Protein AF-A0A0N4XHE4-F1 (afdb_monomer)

Foldseek 3Di:
DPPDVPVVVDDPDDDDDDPVPDDPPDDDDDDDPDPVRVVVVVVVCVVVLQEWEAADPPPDTPDRDPHPYYHYPDPPPVVVVPPPQDPVNVVVCVVVVHDDD

InterPro domains:
  IPR038765 Papain-like cysteine peptidase superfamily [SSF54001] (4-46)
  IPR046792 Peptidase C54, catalytic domain [PF03416] (4-40)

pLDDT: mean 78.75, std 15.14, range [43.59, 96.56]

Solvent-accessible surface area (backbone atoms only — not comparable to full-atom values): 6892 Å² total; per-residue (Å²): 132,85,77,77,69,69,74,76,82,57,80,94,72,87,87,86,78,63,74,92,77,52,73,86,90,68,82,88,87,85,87,68,96,43,70,66,56,45,52,53,50,52,51,52,35,36,76,68,44,45,24,27,56,41,71,45,92,93,48,85,63,72,80,36,78,85,40,82,50,74,48,68,76,44,85,69,67,66,81,80,72,59,70,80,77,48,71,69,59,52,51,52,32,56,75,71,72,48,87,89,131

Mean predicted aligned error: 13.94 Å

Secondary structure (DSSP, 8-state):
-PPPGGGGS---S-----GGGS-SS-------SSHHHHHHHHHHHHHTTSSEEE--TTS---PPSS-S-EEESS---GGGT-----HHHHHHHHHHTPPP-

Organism: Nippostrongylus brasiliensis (NCBI:txid27835)

Sequence (101 aa):
MRKHPLGTYHNRSYSKMAVKDMDPSCVVGFMFESREQMQESFRILNLNQVVDVDLGPGEGSKRTRDPLFTVFYNEASITDSIRETTEDEMQQALEHGFELL

Radius of gyration: 21.01 Å; Cα contacts (8 Å, |Δi|>4): 62; chains: 1; bounding box: 63×37×39 Å

Structure (mmCIF, N/CA/C/O backbone):
data_AF-A0A0N4XHE4-F1
#
_entry.id   AF-A0A0N4XHE4-F1
#
loop_
_atom_site.group_PDB
_atom_site.id
_atom_site.type_symbol
_atom_site.label_atom_id
_atom_site.label_alt_id
_atom_site.label_comp_id
_atom_site.label_asym_id
_atom_site.label_entity_id
_atom_site.label_seq_id
_atom_site.pdbx_PDB_ins_code
_atom_site.Cartn_x
_atom_site.Cartn_y
_atom_site.Cartn_z
_atom_site.occupancy
_atom_site.B_iso_or_equiv
_atom_site.auth_seq_id
_atom_site.auth_comp_id
_atom_site.auth_asym_id
_atom_site.auth_atom_id
_atom_site.pdbx_PDB_model_num
ATOM 1 N N . MET A 1 1 ? 39.035 -21.717 -14.476 1.00 44.53 1 MET A N 1
ATOM 2 C CA . MET A 1 1 ? 38.134 -21.298 -13.377 1.00 44.53 1 MET A CA 1
ATOM 3 C C . MET A 1 1 ? 36.818 -20.809 -13.973 1.00 44.53 1 MET A C 1
ATOM 5 O O . MET A 1 1 ? 36.838 -19.827 -14.705 1.00 44.53 1 MET A O 1
ATOM 9 N N . ARG A 1 2 ? 35.692 -21.496 -13.727 1.00 57.41 2 ARG A N 1
ATOM 10 C CA . ARG A 1 2 ? 34.354 -20.979 -14.079 1.00 57.41 2 ARG A CA 1
ATOM 11 C C . ARG A 1 2 ? 34.061 -19.788 -13.160 1.00 57.41 2 ARG A C 1
ATOM 13 O O . ARG A 1 2 ? 34.059 -19.960 -11.946 1.00 57.41 2 ARG A O 1
ATOM 20 N N . LYS A 1 3 ? 33.882 -18.586 -13.718 1.00 59.88 3 LYS A N 1
ATOM 21 C CA . LYS A 1 3 ? 33.473 -17.406 -12.940 1.00 59.88 3 LYS A CA 1
ATOM 22 C C . LYS A 1 3 ? 32.100 -17.691 -12.324 1.00 59.88 3 LYS A C 1
ATOM 24 O O . LYS A 1 3 ? 31.190 -18.093 -13.043 1.00 59.88 3 LYS A O 1
ATOM 29 N N . HIS A 1 4 ? 31.975 -17.520 -11.010 1.00 57.09 4 HIS A N 1
ATOM 30 C CA . HIS A 1 4 ? 30.705 -17.661 -10.298 1.00 57.09 4 HIS A CA 1
ATOM 31 C C . HIS A 1 4 ? 29.679 -16.693 -10.925 1.00 57.09 4 HIS A C 1
ATOM 33 O O . HIS A 1 4 ? 30.024 -15.526 -11.133 1.00 57.09 4 HIS A O 1
ATOM 39 N N . PRO A 1 5 ? 28.444 -17.115 -11.244 1.00 66.44 5 PRO A N 1
ATOM 40 C CA . PRO A 1 5 ? 27.489 -16.311 -12.015 1.00 66.44 5 PRO A CA 1
ATOM 41 C C . PRO A 1 5 ? 26.861 -15.155 -11.216 1.00 66.44 5 PRO A C 1
ATOM 43 O O . PRO A 1 5 ? 25.819 -14.645 -11.591 1.00 66.44 5 PRO A O 1
ATOM 46 N N . LEU A 1 6 ? 27.485 -14.682 -10.132 1.00 64.81 6 LEU A N 1
ATOM 47 C CA . LEU A 1 6 ? 26.933 -13.613 -9.286 1.00 64.81 6 LEU A CA 1
ATOM 48 C C . LEU A 1 6 ? 26.649 -12.320 -10.069 1.00 64.81 6 LEU A C 1
ATOM 50 O O . LEU A 1 6 ? 25.745 -11.573 -9.720 1.00 64.81 6 LEU A O 1
ATOM 54 N N . GLY A 1 7 ? 27.358 -12.085 -11.177 1.00 66.00 7 GLY A N 1
ATOM 55 C CA . GLY A 1 7 ? 27.127 -10.931 -12.046 1.00 66.00 7 GLY A CA 1
ATOM 56 C C . GLY A 1 7 ? 25.774 -10.907 -12.771 1.00 66.00 7 GLY A C 1
ATOM 57 O O . GLY A 1 7 ? 25.440 -9.860 -13.317 1.00 66.00 7 GLY A O 1
ATOM 58 N N . THR A 1 8 ? 25.003 -12.003 -12.796 1.00 80.06 8 THR A N 1
ATOM 59 C CA . THR A 1 8 ? 23.698 -12.058 -13.488 1.00 80.06 8 THR A CA 1
ATOM 60 C C . THR A 1 8 ? 22.522 -11.599 -12.630 1.00 80.06 8 THR A C 1
ATOM 62 O O . THR A 1 8 ? 21.454 -11.352 -13.175 1.00 80.06 8 THR A O 1
ATOM 65 N N . TYR A 1 9 ? 22.699 -11.458 -11.312 1.00 85.06 9 TYR A N 1
ATOM 66 C CA . TYR A 1 9 ? 21.639 -11.008 -10.394 1.00 85.06 9 TYR A CA 1
ATOM 67 C C . TYR A 1 9 ? 21.622 -9.489 -10.185 1.00 85.06 9 TYR A C 1
ATOM 69 O O . TYR A 1 9 ? 20.759 -8.964 -9.487 1.00 85.06 9 TYR A O 1
ATOM 77 N N . HIS A 1 10 ? 22.571 -8.770 -10.786 1.00 82.81 10 HIS A N 1
ATOM 78 C CA . HIS A 1 10 ? 22.68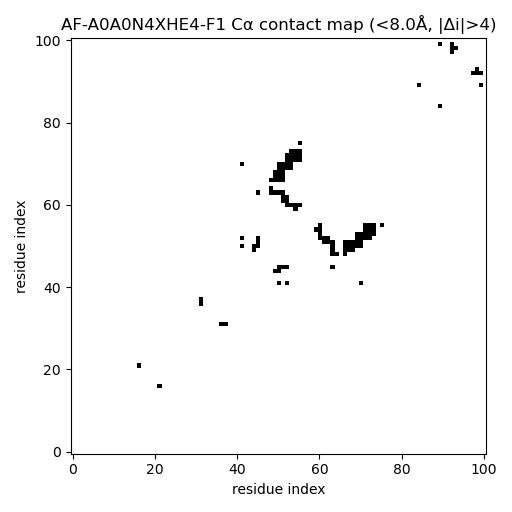2 -7.323 -10.666 1.00 82.81 10 HIS A CA 1
ATOM 79 C C . HIS A 1 10 ? 22.308 -6.654 -11.986 1.00 82.81 10 HIS A C 1
ATOM 81 O O . HIS A 1 10 ? 23.007 -6.803 -12.991 1.00 82.81 10 HIS A O 1
ATOM 87 N N . ASN A 1 11 ? 21.234 -5.865 -11.978 1.00 83.06 11 ASN A N 1
ATOM 88 C CA . ASN A 1 11 ? 20.929 -4.981 -13.096 1.00 83.06 11 ASN A CA 1
ATOM 89 C C . ASN A 1 11 ? 21.867 -3.758 -13.054 1.00 83.06 11 ASN A C 1
ATOM 91 O O . ASN A 1 11 ? 22.046 -3.143 -12.006 1.00 83.06 11 ASN A O 1
ATOM 95 N N . ARG A 1 12 ? 22.482 -3.410 -14.191 1.00 83.38 12 ARG A N 1
ATOM 96 C CA . ARG A 1 12 ? 23.378 -2.242 -14.333 1.00 83.38 12 ARG A CA 1
ATOM 97 C C . ARG A 1 12 ? 22.663 -0.991 -14.847 1.00 83.38 12 ARG A C 1
ATOM 99 O O . ARG A 1 12 ? 23.299 0.041 -15.038 1.00 83.38 12 ARG A O 1
ATOM 106 N N . SER A 1 13 ? 21.365 -1.099 -15.113 1.00 85.50 13 SER A N 1
ATOM 107 C CA . SER A 1 13 ? 20.544 -0.057 -15.719 1.00 85.50 13 SER A CA 1
ATOM 108 C C . SER A 1 13 ? 19.248 0.139 -14.943 1.00 85.50 13 SER A C 1
ATOM 110 O O . SER A 1 13 ? 18.664 -0.818 -14.436 1.00 85.50 13 SER A O 1
ATOM 112 N N . TYR A 1 14 ? 18.793 1.387 -14.870 1.00 87.81 14 TYR A N 1
ATOM 113 C CA . TYR A 1 14 ? 17.499 1.733 -14.295 1.00 87.81 14 TYR A CA 1
ATOM 114 C C . TYR A 1 14 ? 16.477 1.882 -15.420 1.00 87.81 14 TYR A C 1
ATOM 116 O O . TYR A 1 14 ? 16.691 2.667 -16.343 1.00 87.81 14 TYR A O 1
ATOM 124 N N . SER A 1 15 ? 15.367 1.150 -15.332 1.00 90.31 15 SER A N 1
ATOM 125 C CA . SER A 1 15 ? 14.201 1.359 -16.194 1.00 90.31 15 SER A CA 1
ATOM 126 C C . SER A 1 15 ? 13.195 2.258 -15.478 1.00 90.31 15 SER A C 1
ATOM 128 O O . SER A 1 15 ? 13.036 2.157 -14.261 1.00 90.31 15 SER A O 1
ATOM 130 N N . LYS A 1 16 ? 12.534 3.149 -16.219 1.00 93.75 16 LYS A N 1
ATOM 131 C CA . LYS A 1 16 ? 11.485 4.034 -15.700 1.00 93.75 16 LYS A CA 1
ATOM 132 C C . LYS A 1 16 ? 10.218 3.849 -16.520 1.00 93.75 16 LYS A C 1
ATOM 134 O O . LYS A 1 16 ? 10.283 3.686 -17.734 1.00 93.75 16 LYS A O 1
ATOM 139 N N . MET A 1 17 ? 9.084 3.939 -15.843 1.00 94.81 17 MET A N 1
ATOM 140 C CA . MET A 1 17 ? 7.744 3.909 -16.418 1.00 94.81 17 MET A CA 1
ATOM 141 C C . MET A 1 17 ? 6.961 5.089 -15.836 1.00 94.81 17 MET A C 1
ATOM 143 O O . MET A 1 17 ? 7.202 5.475 -14.688 1.00 94.81 17 MET A O 1
ATOM 147 N N . ALA A 1 18 ? 6.070 5.704 -16.615 1.00 95.75 18 ALA A N 1
ATOM 148 C CA . ALA A 1 18 ? 5.172 6.715 -16.068 1.00 95.75 18 ALA A CA 1
ATOM 149 C C . ALA A 1 18 ? 4.083 6.034 -15.227 1.00 95.75 18 ALA A C 1
ATOM 151 O O . ALA A 1 18 ? 3.564 4.996 -15.616 1.00 95.75 18 ALA A O 1
ATOM 152 N N . VAL A 1 19 ? 3.697 6.633 -14.096 1.00 90.44 19 VAL A N 1
ATOM 153 C CA . VAL A 1 19 ? 2.735 6.030 -13.147 1.00 90.44 19 VAL A CA 1
ATOM 154 C C . VAL A 1 19 ? 1.399 5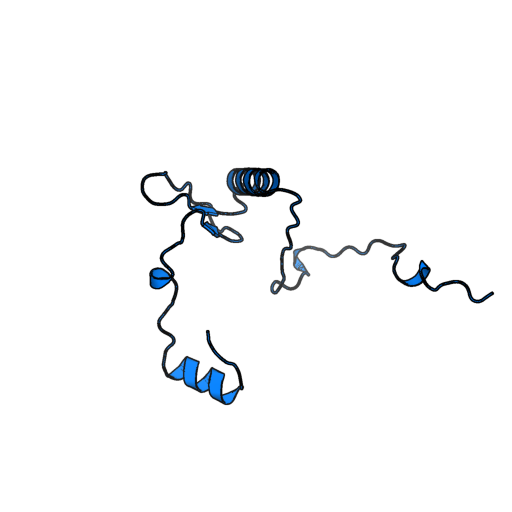.676 -13.807 1.00 90.44 19 VAL A C 1
ATOM 156 O O . VAL A 1 19 ? 0.824 4.641 -13.505 1.00 90.44 19 VAL A O 1
ATOM 159 N N . LYS A 1 20 ? 0.933 6.499 -14.753 1.00 94.56 20 LYS A N 1
ATOM 160 C CA . LYS A 1 20 ? -0.309 6.263 -15.509 1.00 94.56 20 LYS A CA 1
ATOM 161 C C . LYS A 1 20 ? -0.293 4.991 -16.373 1.00 94.56 20 LYS A C 1
ATOM 163 O O . LYS A 1 20 ? -1.355 4.552 -16.793 1.00 94.56 20 LYS A O 1
ATOM 168 N N . ASP A 1 21 ? 0.894 4.460 -16.665 1.00 96.31 21 ASP A N 1
ATOM 169 C CA . ASP A 1 21 ? 1.090 3.271 -17.495 1.00 96.31 21 ASP A CA 1
ATOM 170 C C . ASP A 1 21 ? 1.298 2.007 -16.629 1.00 96.31 21 ASP A C 1
ATOM 172 O O . ASP A 1 21 ? 1.469 0.915 -17.167 1.00 96.31 21 ASP A O 1
ATOM 176 N N . MET A 1 22 ? 1.311 2.146 -15.295 1.00 94.12 22 MET A N 1
ATOM 177 C CA . MET A 1 22 ? 1.453 1.037 -14.349 1.00 94.12 22 MET A CA 1
ATOM 178 C C . MET A 1 22 ? 0.136 0.262 -14.227 1.00 94.12 22 MET A C 1
ATOM 180 O O . MET A 1 22 ? -0.932 0.869 -14.144 1.00 94.12 22 MET A O 1
ATOM 184 N N . ASP A 1 23 ? 0.214 -1.070 -14.172 1.00 93.81 23 ASP A N 1
ATOM 185 C CA . ASP A 1 23 ? -0.954 -1.900 -13.867 1.00 93.81 23 ASP A CA 1
ATOM 186 C C . ASP A 1 23 ? -1.487 -1.537 -12.466 1.00 93.81 23 ASP A C 1
ATOM 188 O O . ASP A 1 23 ? -0.706 -1.531 -11.506 1.00 93.81 23 ASP A O 1
ATOM 192 N N . PRO A 1 24 ? -2.784 -1.208 -12.320 1.00 90.25 24 PRO A N 1
ATOM 193 C CA . PRO A 1 24 ? -3.361 -0.891 -11.016 1.00 90.25 24 PRO A CA 1
ATOM 194 C C . PRO A 1 24 ? -3.337 -2.082 -10.044 1.00 90.25 24 PRO A C 1
ATOM 196 O O . PRO A 1 24 ? -3.343 -1.876 -8.830 1.00 90.25 24 PRO A O 1
ATOM 199 N N . SER A 1 25 ? -3.273 -3.315 -10.553 1.00 92.56 25 SER A N 1
ATOM 200 C CA . SER A 1 25 ? -3.177 -4.551 -9.773 1.00 92.56 25 SER A CA 1
ATOM 201 C C . SER A 1 25 ? -1.738 -4.754 -9.303 1.00 92.56 25 SER A C 1
ATOM 203 O O . SER A 1 25 ? -0.972 -5.545 -9.855 1.00 92.56 25 SER A O 1
ATOM 205 N N . CYS A 1 26 ? -1.347 -3.995 -8.285 1.00 88.50 26 CYS A N 1
ATOM 206 C CA . CYS A 1 26 ? 0.007 -4.002 -7.750 1.00 88.50 26 CYS A CA 1
ATOM 207 C C . CYS A 1 26 ? 0.024 -4.257 -6.238 1.00 88.50 26 CYS A C 1
ATOM 209 O O . CYS A 1 26 ? -0.996 -4.178 -5.555 1.00 88.50 26 CYS A O 1
ATOM 211 N N . VAL A 1 27 ? 1.209 -4.570 -5.713 1.00 90.19 27 VAL A N 1
ATOM 212 C CA . VAL A 1 27 ? 1.442 -4.728 -4.274 1.00 90.19 27 VAL A CA 1
ATOM 213 C C . VAL A 1 27 ? 2.478 -3.708 -3.833 1.00 90.19 27 VAL A C 1
ATOM 215 O O . VAL A 1 27 ? 3.525 -3.556 -4.464 1.00 90.19 27 VAL A O 1
ATOM 218 N N . VAL A 1 28 ? 2.199 -3.036 -2.718 1.00 88.19 28 VAL A N 1
ATOM 219 C CA . VAL A 1 28 ? 3.161 -2.171 -2.032 1.00 88.19 28 VAL A CA 1
ATOM 220 C C . VAL A 1 28 ? 3.776 -2.958 -0.879 1.00 88.19 28 VAL A C 1
ATOM 222 O O . VAL A 1 28 ? 3.074 -3.387 0.034 1.00 88.19 28 VAL A O 1
ATOM 225 N N . GLY A 1 29 ? 5.090 -3.167 -0.932 1.00 92.25 29 GLY A N 1
ATOM 226 C CA . GLY A 1 29 ? 5.838 -3.857 0.115 1.00 92.25 29 GLY A CA 1
ATOM 227 C C . GLY A 1 29 ? 6.474 -2.876 1.094 1.00 92.25 29 GLY A C 1
ATOM 228 O O . GLY A 1 29 ? 7.147 -1.934 0.680 1.00 92.25 29 GLY A O 1
ATOM 229 N N . PHE A 1 30 ? 6.312 -3.139 2.388 1.00 92.50 30 PHE A N 1
ATOM 230 C CA . PHE A 1 30 ? 7.029 -2.446 3.453 1.00 92.50 30 PHE A CA 1
ATOM 231 C C . PHE A 1 30 ? 7.947 -3.434 4.168 1.00 92.50 30 PHE A C 1
ATOM 233 O O . PHE A 1 30 ? 7.563 -4.574 4.420 1.00 92.50 30 PHE A O 1
ATOM 240 N N . MET A 1 31 ? 9.157 -2.994 4.505 1.00 94.50 31 MET A N 1
ATOM 241 C CA . MET A 1 31 ? 10.105 -3.774 5.293 1.00 94.50 31 MET A CA 1
ATOM 242 C C . MET A 1 31 ? 10.552 -2.925 6.475 1.00 94.50 31 MET A C 1
ATOM 244 O O . MET A 1 31 ? 11.031 -1.808 6.284 1.00 94.50 31 MET A O 1
ATOM 248 N N . PHE A 1 32 ? 10.380 -3.465 7.677 1.00 95.12 32 PHE A N 1
ATOM 249 C CA . PHE A 1 32 ? 10.738 -2.801 8.922 1.00 95.12 32 PHE A CA 1
ATOM 250 C C . PHE A 1 32 ? 11.678 -3.691 9.730 1.00 95.12 32 PHE A C 1
ATOM 252 O O . PHE A 1 32 ? 11.471 -4.900 9.822 1.00 95.12 32 PHE A O 1
ATOM 259 N N . GLU A 1 33 ? 12.694 -3.086 10.330 1.00 95.56 33 GLU A N 1
ATOM 260 C CA . GLU A 1 33 ? 13.634 -3.747 11.237 1.00 95.56 33 GLU A CA 1
ATOM 261 C C . GLU A 1 33 ? 13.098 -3.792 12.673 1.00 95.56 33 GLU A C 1
ATOM 263 O O . GLU A 1 33 ? 13.502 -4.645 13.462 1.00 95.56 33 GLU A O 1
ATOM 268 N N . SER A 1 34 ? 12.179 -2.883 13.022 1.00 96.56 34 SER A N 1
ATOM 269 C CA . SER A 1 34 ? 11.595 -2.795 14.359 1.00 96.56 34 SER A CA 1
ATOM 270 C C . SER A 1 34 ? 10.137 -2.337 14.339 1.00 96.56 34 SER A C 1
ATOM 272 O O . SER A 1 34 ? 9.641 -1.751 13.369 1.00 96.56 34 SER A O 1
ATOM 274 N N . ARG A 1 35 ? 9.442 -2.583 15.453 1.00 92.06 35 ARG A N 1
ATOM 275 C CA . ARG A 1 35 ? 8.055 -2.147 15.651 1.00 92.06 35 ARG A CA 1
ATOM 276 C C . ARG A 1 35 ? 7.946 -0.624 15.697 1.00 92.06 35 ARG A C 1
ATOM 278 O O . ARG A 1 35 ? 6.999 -0.063 15.157 1.00 92.06 35 ARG A O 1
ATOM 285 N N . GLU A 1 36 ? 8.912 0.042 16.314 1.00 94.94 36 GLU A N 1
ATOM 286 C CA . GLU A 1 36 ? 8.968 1.500 16.433 1.00 94.94 36 GLU A CA 1
ATOM 287 C C . GLU A 1 36 ? 9.111 2.143 15.050 1.00 94.94 36 GLU A C 1
ATOM 289 O O . GLU A 1 36 ? 8.419 3.113 14.743 1.00 94.94 36 GLU A O 1
ATOM 294 N N . GLN A 1 37 ? 9.941 1.556 14.178 1.00 96.19 37 GLN A N 1
ATOM 295 C CA . GLN A 1 37 ? 10.088 2.009 12.795 1.00 96.19 37 GLN A CA 1
ATOM 296 C C . GLN A 1 37 ? 8.779 1.861 12.009 1.00 96.19 37 GLN A C 1
ATOM 298 O O . GLN A 1 37 ? 8.394 2.770 11.269 1.00 96.19 37 GLN A O 1
ATOM 303 N N . MET A 1 38 ? 8.084 0.735 12.179 1.00 94.00 38 MET A N 1
ATOM 304 C CA . MET A 1 38 ? 6.776 0.501 11.567 1.00 94.00 38 MET A CA 1
ATOM 305 C C . MET A 1 38 ? 5.747 1.546 12.026 1.00 94.00 38 MET A C 1
ATOM 307 O O . MET A 1 38 ? 5.079 2.165 11.196 1.00 94.00 38 MET A O 1
ATOM 311 N N . GLN A 1 39 ? 5.642 1.778 13.337 1.00 90.62 39 GLN A N 1
ATOM 312 C CA . GLN A 1 39 ? 4.705 2.744 13.917 1.00 90.62 39 GLN A CA 1
ATOM 313 C C . GLN A 1 39 ? 4.969 4.167 13.417 1.00 90.62 39 GLN A C 1
ATOM 315 O O . GLN A 1 39 ? 4.039 4.849 12.985 1.00 90.62 39 GLN A O 1
ATOM 320 N N . GLU A 1 40 ? 6.233 4.593 13.409 1.00 93.38 40 GLU A N 1
ATOM 321 C CA . GLU A 1 40 ? 6.619 5.912 12.906 1.00 93.38 40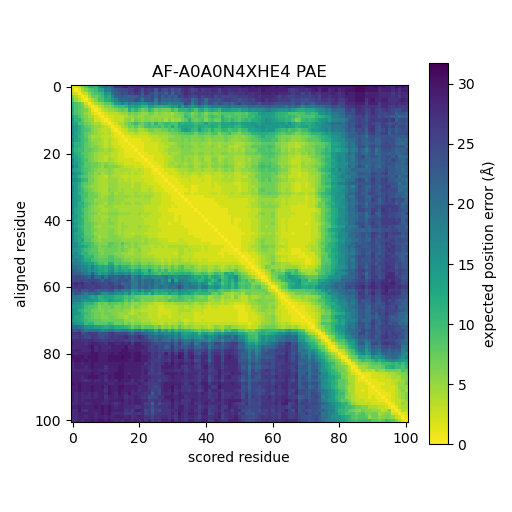 GLU A CA 1
ATOM 322 C C . GLU A 1 40 ? 6.319 6.060 11.410 1.00 93.38 40 GLU A C 1
ATOM 324 O O . GLU A 1 40 ? 5.801 7.089 10.975 1.00 93.38 40 GLU A O 1
ATOM 329 N N . SER A 1 41 ? 6.558 5.007 10.625 1.00 94.44 41 SER A N 1
ATOM 330 C CA . SER A 1 41 ? 6.249 5.000 9.193 1.00 94.44 41 SER A CA 1
ATOM 331 C C . SER A 1 41 ? 4.754 5.192 8.939 1.00 94.44 41 SER A C 1
ATOM 333 O O . SER A 1 41 ? 4.373 6.051 8.143 1.00 94.44 41 SER A O 1
ATOM 335 N N . PHE A 1 42 ? 3.884 4.466 9.650 1.00 92.12 42 PHE A N 1
ATOM 336 C CA . PHE A 1 42 ? 2.435 4.637 9.500 1.00 92.12 42 PHE A CA 1
ATOM 337 C C . PHE A 1 42 ? 1.935 5.985 10.019 1.00 92.12 42 PHE A C 1
ATOM 339 O O . PHE A 1 42 ? 1.053 6.581 9.400 1.00 92.12 42 PHE A O 1
ATOM 346 N N . ARG A 1 43 ? 2.542 6.524 11.083 1.00 89.19 43 ARG A N 1
ATOM 347 C CA . ARG A 1 43 ? 2.254 7.884 11.555 1.00 89.19 43 ARG A CA 1
ATOM 348 C C . ARG A 1 43 ? 2.547 8.918 10.466 1.00 89.19 43 ARG A C 1
ATOM 350 O O . ARG A 1 43 ? 1.712 9.782 10.201 1.00 89.19 43 ARG A O 1
ATOM 357 N N . ILE A 1 44 ? 3.701 8.817 9.802 1.00 92.44 44 ILE A N 1
ATOM 358 C CA . ILE A 1 44 ? 4.088 9.706 8.696 1.00 92.44 44 ILE A CA 1
ATOM 359 C C . ILE A 1 44 ? 3.143 9.540 7.501 1.00 92.44 44 ILE A C 1
ATOM 361 O O . ILE A 1 44 ? 2.697 10.538 6.934 1.00 92.44 44 ILE A O 1
ATOM 365 N N . LEU A 1 45 ? 2.803 8.310 7.115 1.00 92.94 45 LEU A N 1
ATOM 366 C CA . LEU A 1 45 ? 1.896 8.058 5.991 1.00 92.94 45 LEU A CA 1
ATOM 367 C C . LEU A 1 45 ? 0.488 8.612 6.251 1.00 92.94 45 LEU A C 1
ATOM 369 O O . LEU A 1 45 ? -0.117 9.186 5.346 1.00 92.94 45 LEU A O 1
ATOM 373 N N . ASN A 1 46 ? -0.012 8.506 7.484 1.00 90.81 46 ASN A N 1
ATOM 374 C CA . ASN A 1 46 ? -1.300 9.081 7.867 1.00 90.81 46 ASN A CA 1
ATOM 375 C C . ASN A 1 46 ? -1.267 10.617 7.881 1.00 90.81 46 ASN A C 1
ATOM 377 O O . ASN A 1 46 ? -2.176 11.265 7.362 1.00 9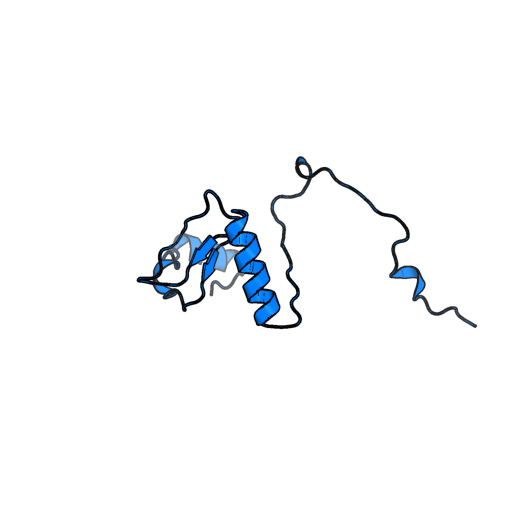0.81 46 ASN A O 1
ATOM 381 N N . LEU A 1 47 ? -0.182 11.218 8.385 1.00 89.94 47 LEU A N 1
ATOM 382 C CA . LEU A 1 47 ? 0.028 12.670 8.326 1.00 89.94 47 LEU A CA 1
ATOM 383 C C . LEU A 1 47 ? -0.018 13.205 6.889 1.00 89.94 47 LEU A C 1
ATOM 385 O O . LEU A 1 47 ? -0.573 14.280 6.660 1.00 89.94 47 LEU A O 1
ATOM 389 N N . ASN A 1 48 ? 0.521 12.439 5.938 1.00 91.81 48 ASN A N 1
ATOM 390 C CA . ASN A 1 48 ? 0.538 12.770 4.513 1.00 91.81 48 ASN A CA 1
ATOM 391 C C . ASN A 1 48 ? -0.727 12.332 3.756 1.00 91.81 48 ASN A C 1
ATOM 393 O O . ASN A 1 48 ? -0.745 12.428 2.533 1.00 91.81 48 ASN A O 1
ATOM 397 N N . GLN A 1 49 ? -1.775 11.873 4.451 1.00 90.19 49 GLN A N 1
ATOM 398 C CA . GLN A 1 49 ? -3.036 11.435 3.839 1.00 90.19 49 GLN A CA 1
ATOM 399 C C . GLN A 1 49 ? -2.863 10.298 2.813 1.00 90.19 49 GLN A C 1
ATOM 401 O O . GLN A 1 49 ? -3.606 10.214 1.843 1.00 90.19 49 GLN A O 1
ATOM 406 N N . VAL A 1 50 ? -1.878 9.417 3.012 1.00 91.81 50 VAL A N 1
ATOM 407 C CA . VAL A 1 50 ? -1.651 8.252 2.136 1.00 91.81 50 VAL A CA 1
ATOM 408 C C . VAL A 1 50 ? -2.416 7.030 2.641 1.00 91.81 50 VAL A C 1
ATOM 410 O O . VAL A 1 50 ? -2.961 6.259 1.855 1.00 91.81 50 VAL A O 1
ATOM 413 N N . VAL A 1 51 ? -2.455 6.856 3.962 1.00 92.06 51 VAL A N 1
ATOM 414 C CA . VAL A 1 51 ? -3.121 5.735 4.636 1.00 92.06 51 VAL A CA 1
ATOM 415 C C . VAL A 1 51 ? -4.048 6.263 5.721 1.00 92.06 51 VAL A C 1
ATOM 417 O O . VAL A 1 51 ? -3.846 7.360 6.258 1.00 92.06 51 VAL A O 1
ATOM 420 N N . ASP A 1 52 ? -5.056 5.477 6.063 1.00 90.62 52 ASP A N 1
ATOM 421 C CA . ASP A 1 52 ? -5.891 5.736 7.232 1.00 90.62 52 ASP A CA 1
ATOM 422 C C . ASP A 1 52 ? -5.383 4.920 8.428 1.00 90.62 52 ASP A C 1
ATOM 424 O O . ASP A 1 52 ? -4.852 3.821 8.256 1.00 90.62 52 ASP A O 1
ATOM 428 N N . VAL A 1 53 ? -5.501 5.467 9.637 1.00 88.75 53 VAL A N 1
ATOM 429 C CA . VAL A 1 53 ? -5.096 4.784 10.874 1.00 88.75 53 VAL A CA 1
ATOM 430 C C . VAL A 1 53 ? -6.267 4.817 11.841 1.00 88.75 53 VAL A C 1
ATOM 432 O O . VAL A 1 53 ? -6.737 5.889 12.226 1.00 88.75 53 VAL A O 1
ATOM 435 N N . ASP A 1 54 ? -6.727 3.632 12.230 1.00 85.12 54 ASP A N 1
ATOM 436 C CA . ASP A 1 54 ? -7.793 3.447 13.203 1.00 85.12 54 ASP A CA 1
ATOM 437 C C . ASP A 1 54 ? -7.197 2.984 14.539 1.00 85.12 54 ASP A C 1
ATOM 439 O O . ASP A 1 54 ? -6.623 1.894 14.653 1.00 85.12 54 ASP A O 1
ATOM 443 N N . LEU A 1 55 ? -7.294 3.862 15.538 1.00 80.50 55 LEU A N 1
ATOM 444 C CA . LEU A 1 55 ? -6.809 3.633 16.901 1.00 80.50 55 LEU A CA 1
ATOM 445 C C . LEU A 1 55 ? -7.883 2.995 17.800 1.00 80.50 55 LEU A C 1
ATOM 447 O O . LEU A 1 55 ? -7.593 2.625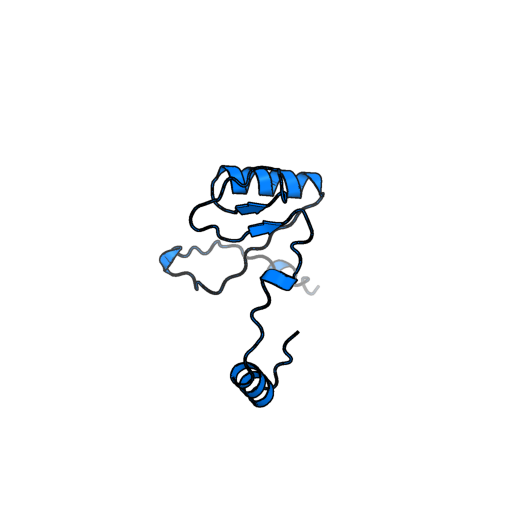 18.935 1.00 80.50 55 LEU A O 1
ATOM 451 N N . GLY A 1 56 ? -9.104 2.810 17.289 1.00 73.88 56 GLY A N 1
ATOM 452 C CA . GLY A 1 56 ? -10.222 2.243 18.027 1.00 73.88 56 GLY A CA 1
ATOM 453 C C . GLY A 1 56 ? -11.139 3.285 18.686 1.00 73.88 56 GLY A C 1
ATOM 454 O O . GLY A 1 56 ? -10.971 4.498 18.538 1.00 73.88 56 GLY A O 1
ATOM 455 N N . PRO A 1 57 ? -12.179 2.815 19.395 1.00 70.56 57 PRO A N 1
ATOM 456 C CA . PRO A 1 57 ? -13.234 3.675 19.914 1.00 70.56 57 PRO A CA 1
ATOM 457 C C . PRO A 1 57 ? -12.724 4.645 20.988 1.00 70.56 57 PRO A C 1
ATOM 459 O O . PRO A 1 57 ? -12.057 4.252 21.939 1.00 70.56 57 PRO A O 1
ATOM 462 N N . GLY A 1 58 ? -13.101 5.920 20.858 1.00 66.56 58 GLY A N 1
ATOM 463 C CA . GLY A 1 58 ? -12.745 6.987 21.802 1.00 66.56 58 GLY A CA 1
ATOM 464 C C . GLY A 1 58 ? -11.464 7.748 21.451 1.00 66.56 58 GLY A C 1
ATOM 465 O O . GLY A 1 58 ? -11.300 8.880 21.903 1.00 66.56 58 GLY A O 1
ATOM 466 N N . GLU A 1 59 ? -10.617 7.199 20.579 1.00 63.56 59 GLU A N 1
ATOM 467 C CA . GLU A 1 59 ? -9.491 7.916 19.988 1.00 63.56 59 GLU A CA 1
ATOM 468 C C . GLU A 1 59 ? -9.901 8.407 18.597 1.00 63.56 59 GLU A C 1
ATOM 470 O O . GLU A 1 59 ? -10.232 7.630 17.705 1.00 63.56 59 GLU A O 1
ATOM 475 N N . GLY A 1 60 ? -10.000 9.726 18.426 1.00 58.50 60 GLY A N 1
ATOM 476 C CA . GLY A 1 60 ? -10.548 10.320 17.207 1.00 58.50 60 GLY A CA 1
ATOM 477 C C . GLY A 1 60 ? -9.845 9.822 15.940 1.00 58.50 60 GLY A C 1
ATOM 478 O O . GLY A 1 60 ? -8.640 9.998 15.781 1.00 58.50 60 GLY A O 1
ATOM 479 N N . SER A 1 61 ? -10.612 9.256 15.007 1.00 60.47 61 SER A N 1
ATOM 480 C CA . SER A 1 61 ? -10.109 8.878 13.687 1.00 60.47 61 SER A CA 1
ATOM 481 C C . SER A 1 61 ? -10.084 10.106 12.774 1.00 60.47 61 SER A C 1
ATOM 483 O O . SER A 1 61 ? -11.126 10.633 12.370 1.00 60.47 61 SER A O 1
ATOM 485 N N . LYS A 1 62 ? -8.884 10.593 12.441 1.00 69.06 62 LYS A N 1
ATOM 486 C CA . LYS A 1 62 ? -8.713 11.558 11.351 1.00 69.06 62 LYS A CA 1
ATOM 487 C C . LYS A 1 62 ? -8.779 10.791 10.031 1.00 69.06 62 LYS A C 1
ATOM 489 O O . LYS A 1 62 ? -7.757 10.314 9.551 1.00 69.06 62 LYS A O 1
ATOM 494 N N . ARG A 1 63 ? -9.979 10.708 9.454 1.00 77.31 63 ARG A N 1
ATOM 495 C CA . ARG A 1 63 ? -10.216 9.986 8.200 1.00 77.31 63 ARG A CA 1
ATOM 496 C C . ARG A 1 63 ? -9.483 10.646 7.032 1.00 77.31 63 ARG A C 1
ATOM 498 O O . ARG A 1 63 ? -9.727 11.809 6.699 1.00 77.31 63 ARG A O 1
ATOM 505 N N . THR A 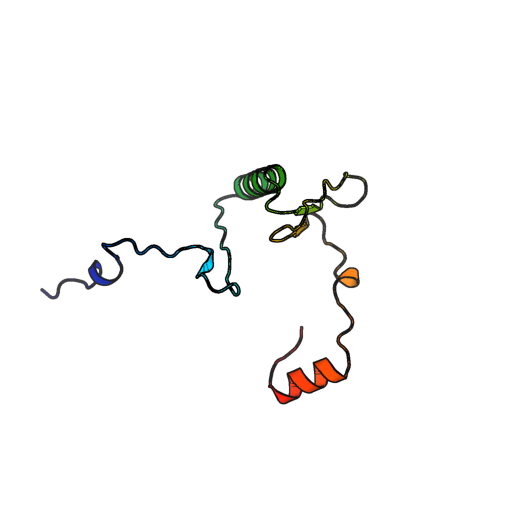1 64 ? -8.596 9.883 6.407 1.00 84.38 64 THR A N 1
ATOM 506 C CA . THR A 1 64 ? -7.990 10.225 5.116 1.00 84.38 64 THR A CA 1
ATOM 507 C C . THR A 1 64 ? -9.034 10.077 4.007 1.00 84.38 64 THR A C 1
ATOM 509 O O . THR A 1 64 ? -9.774 9.096 3.977 1.00 84.38 64 THR A O 1
ATOM 512 N N . ARG A 1 65 ? -9.115 11.047 3.088 1.00 83.94 65 ARG A N 1
ATOM 513 C CA . ARG A 1 65 ? -9.964 10.936 1.895 1.00 83.94 65 ARG A CA 1
ATOM 514 C C . ARG A 1 65 ? -9.256 10.045 0.872 1.00 83.94 65 ARG A C 1
ATOM 516 O O . ARG A 1 65 ? -8.168 10.403 0.441 1.00 83.94 65 ARG A O 1
ATOM 523 N N . ASP A 1 66 ? -9.891 8.936 0.500 1.00 87.50 66 ASP A N 1
ATOM 524 C CA . ASP A 1 66 ? -9.399 7.962 -0.488 1.00 87.50 66 ASP A CA 1
ATOM 525 C C . ASP A 1 66 ? -8.004 7.368 -0.144 1.00 87.50 66 ASP A C 1
ATOM 527 O O . ASP A 1 66 ? -7.058 7.514 -0.922 1.00 87.50 66 ASP A O 1
ATOM 531 N N . PRO A 1 67 ? -7.835 6.720 1.032 1.00 91.94 67 PRO A N 1
ATOM 532 C CA . PRO A 1 67 ? -6.556 6.132 1.432 1.00 91.94 67 PRO A CA 1
ATOM 533 C C . PRO A 1 67 ? -6.198 4.915 0.566 1.00 91.94 67 PRO A C 1
ATOM 535 O O . PRO A 1 67 ? -7.079 4.189 0.110 1.00 91.94 67 PRO A O 1
ATOM 538 N N . LEU A 1 68 ? -4.899 4.625 0.417 1.00 90.06 68 LEU A N 1
ATOM 539 C CA . LEU A 1 68 ? -4.442 3.393 -0.243 1.00 90.06 68 LEU A CA 1
ATOM 540 C C . LEU A 1 68 ? -4.836 2.134 0.545 1.00 90.06 68 LEU A C 1
ATOM 542 O O . LEU A 1 68 ? -5.157 1.111 -0.049 1.00 90.06 68 LEU A O 1
ATOM 546 N N . PHE A 1 69 ? -4.777 2.206 1.877 1.00 90.19 69 PHE A N 1
ATOM 547 C CA . PHE A 1 69 ? -5.225 1.164 2.802 1.00 90.19 69 PHE A CA 1
ATOM 548 C C . PHE A 1 69 ? -5.418 1.741 4.214 1.00 90.19 69 PHE A C 1
ATOM 550 O O . PHE A 1 69 ? -4.968 2.855 4.511 1.00 90.19 69 PHE A O 1
ATOM 557 N N . THR A 1 70 ? -6.059 0.963 5.088 1.00 90.25 70 THR A N 1
ATOM 558 C CA . THR A 1 70 ? -6.299 1.309 6.497 1.00 90.25 70 THR A CA 1
ATOM 559 C C . THR A 1 70 ? -5.498 0.396 7.419 1.00 90.25 70 THR A C 1
ATOM 561 O O . THR A 1 70 ? -5.468 -0.818 7.230 1.00 90.25 70 THR A O 1
ATOM 564 N N . VAL A 1 71 ? -4.859 0.982 8.431 1.00 89.19 71 VAL A N 1
ATOM 565 C CA . VAL A 1 71 ? -4.131 0.268 9.486 1.00 89.19 71 VAL A CA 1
ATOM 566 C C . VAL A 1 71 ? -4.970 0.267 10.758 1.00 89.19 71 VAL A C 1
ATOM 568 O O . VAL A 1 71 ? -5.300 1.332 11.278 1.00 89.19 71 VAL A O 1
ATOM 571 N N . PHE A 1 72 ? -5.275 -0.920 11.275 1.00 86.31 72 PHE A N 1
ATOM 572 C CA . PHE A 1 72 ? -6.030 -1.108 12.514 1.00 86.31 72 PHE A CA 1
ATOM 573 C C . PHE A 1 72 ? -5.078 -1.501 13.647 1.00 86.31 72 PHE A C 1
ATOM 575 O O . PHE A 1 72 ? -4.341 -2.479 13.524 1.00 86.31 72 PHE A O 1
ATOM 582 N N . TYR A 1 73 ? -5.062 -0.722 14.732 1.00 79.38 73 TYR A N 1
ATOM 583 C CA . TYR A 1 73 ? -4.222 -1.007 15.907 1.00 79.38 73 TYR A CA 1
ATOM 584 C C . TYR A 1 73 ? -4.913 -1.865 16.964 1.00 79.38 73 TYR A C 1
ATOM 586 O O . TYR A 1 73 ? -4.235 -2.560 17.719 1.00 79.38 73 TYR A O 1
ATOM 594 N N . ASN A 1 74 ? -6.241 -1.837 16.997 1.00 70.81 74 ASN A N 1
ATOM 595 C CA . ASN A 1 74 ? -7.030 -2.853 17.675 1.00 70.81 74 ASN A CA 1
ATOM 596 C C . ASN A 1 74 ? -7.427 -3.929 16.670 1.00 70.81 74 ASN A C 1
ATOM 598 O O . ASN A 1 74 ? -7.523 -3.652 15.473 1.00 70.81 74 ASN A O 1
ATOM 602 N N . GLU A 1 75 ? -7.710 -5.137 17.163 1.00 60.00 75 GLU A N 1
ATOM 603 C CA . GLU A 1 75 ? -8.506 -6.088 16.395 1.00 60.00 75 GLU A CA 1
ATOM 604 C C . GLU A 1 75 ? -9.819 -5.384 16.048 1.00 60.00 75 GLU A C 1
ATOM 606 O O . GLU A 1 75 ? -10.697 -5.212 16.896 1.00 60.00 75 GLU A O 1
ATOM 611 N N . ALA A 1 76 ? -9.935 -4.907 14.807 1.00 51.75 76 ALA A N 1
ATOM 612 C CA . ALA A 1 76 ? -11.241 -4.672 14.233 1.00 51.75 76 ALA A CA 1
ATOM 613 C C . ALA A 1 76 ? -11.957 -6.006 14.390 1.00 51.75 76 ALA A C 1
ATOM 615 O O . ALA A 1 76 ? -11.437 -7.031 13.942 1.00 51.75 76 ALA A O 1
ATOM 616 N N . SER A 1 77 ? -13.083 -6.023 15.097 1.00 49.56 77 SER A N 1
ATOM 617 C CA . SER A 1 77 ? -13.914 -7.210 15.133 1.00 49.56 77 SER A CA 1
ATOM 618 C C . SER A 1 77 ? -14.196 -7.569 13.676 1.00 49.56 77 SER A C 1
ATOM 620 O O . SER A 1 77 ? -14.907 -6.843 12.981 1.00 49.56 77 SER A O 1
ATOM 622 N N . ILE A 1 78 ? -13.567 -8.648 13.200 1.00 50.25 78 ILE A N 1
ATOM 623 C CA . ILE A 1 78 ? -13.624 -9.137 11.811 1.00 50.25 78 ILE A CA 1
ATOM 624 C C . ILE A 1 78 ? -15.086 -9.337 11.358 1.00 50.25 78 ILE A C 1
ATOM 626 O O . ILE A 1 78 ? -15.390 -9.391 10.172 1.00 50.25 78 ILE A O 1
ATOM 630 N N . THR A 1 79 ? -16.013 -9.357 12.312 1.00 49.78 79 THR A N 1
ATOM 631 C CA . THR A 1 79 ? -17.459 -9.396 12.134 1.00 49.78 79 THR A CA 1
ATOM 632 C C . THR A 1 79 ? -18.072 -8.244 11.335 1.00 49.78 79 THR A C 1
ATOM 634 O O . THR A 1 79 ? -19.166 -8.446 10.828 1.00 49.78 79 THR A O 1
ATOM 637 N N . ASP A 1 80 ? -17.419 -7.086 11.170 1.00 46.75 80 ASP A N 1
ATOM 638 C CA . ASP A 1 80 ? -18.029 -5.963 10.426 1.00 46.75 80 ASP A CA 1
ATOM 639 C C . ASP A 1 80 ? -17.582 -5.852 8.954 1.00 46.75 80 ASP A C 1
ATOM 641 O O . ASP A 1 80 ? -18.178 -5.089 8.191 1.00 46.75 80 ASP A O 1
ATOM 645 N N . SER A 1 81 ? -16.555 -6.598 8.520 1.00 43.59 81 SER A N 1
ATOM 646 C CA . SER A 1 81 ? -16.029 -6.530 7.142 1.00 43.59 81 SER A CA 1
ATOM 647 C C . SER A 1 81 ? -16.208 -7.804 6.318 1.00 43.59 81 SER A C 1
ATOM 649 O O . SER A 1 81 ? -16.029 -7.755 5.098 1.00 43.59 81 SER A O 1
ATOM 651 N N . ILE A 1 82 ? -16.620 -8.917 6.930 1.00 51.22 82 ILE A N 1
ATOM 652 C CA . ILE A 1 82 ? -17.109 -10.068 6.173 1.00 51.22 82 ILE A CA 1
ATOM 653 C C . ILE A 1 82 ? -18.520 -9.714 5.702 1.00 51.22 82 ILE A C 1
ATOM 655 O O . ILE A 1 82 ? -19.503 -9.889 6.418 1.00 51.22 82 ILE A O 1
ATOM 659 N N . ARG A 1 83 ? -18.630 -9.195 4.475 1.00 54.94 83 ARG A N 1
ATOM 660 C CA . ARG A 1 83 ? -19.856 -9.408 3.701 1.00 54.94 83 ARG A CA 1
ATOM 661 C C . ARG A 1 83 ? -20.115 -10.910 3.737 1.00 54.94 83 ARG A C 1
ATOM 663 O O . ARG A 1 83 ? -19.238 -11.662 3.327 1.00 54.94 83 ARG A O 1
ATOM 670 N N . GLU A 1 84 ? -21.266 -11.334 4.252 1.00 58.06 84 GLU A N 1
ATOM 671 C CA . GLU A 1 84 ? -21.706 -12.717 4.087 1.00 58.06 84 GLU A CA 1
ATOM 672 C C . GLU A 1 84 ? -21.647 -13.031 2.590 1.00 58.06 84 GLU A C 1
ATOM 674 O O . GLU A 1 84 ? -22.347 -12.403 1.791 1.00 58.06 84 GLU A O 1
ATOM 679 N N . THR A 1 85 ? -20.733 -13.923 2.207 1.00 59.84 85 THR A N 1
ATOM 680 C CA . THR A 1 85 ? -20.593 -14.379 0.828 1.00 59.84 85 THR A CA 1
ATOM 681 C C . THR A 1 85 ? -21.931 -14.953 0.397 1.00 59.84 85 THR A C 1
ATOM 683 O O . THR A 1 85 ? -22.478 -15.837 1.060 1.00 59.84 85 THR A O 1
ATOM 686 N N . THR A 1 86 ? -22.483 -14.434 -0.693 1.00 69.75 86 THR A N 1
ATOM 687 C CA . THR A 1 86 ? -23.751 -14.952 -1.208 1.00 69.75 86 THR A CA 1
ATOM 688 C C . THR A 1 86 ? -23.563 -16.380 -1.723 1.00 69.75 86 THR A C 1
ATOM 690 O O . THR A 1 86 ? -22.470 -16.758 -2.152 1.00 69.75 86 THR A O 1
ATOM 693 N N . GLU A 1 87 ? -24.621 -17.196 -1.697 1.00 70.81 87 GLU A N 1
ATOM 694 C CA . GLU A 1 87 ? -24.561 -18.586 -2.187 1.00 70.81 87 GLU A CA 1
ATOM 695 C C . GLU A 1 87 ? -24.048 -18.665 -3.640 1.00 70.81 87 GLU A C 1
ATOM 697 O O . GLU A 1 87 ? -23.313 -19.590 -3.986 1.00 70.81 87 GLU A O 1
ATOM 702 N N . ASP A 1 88 ? -24.344 -17.647 -4.454 1.00 73.88 88 ASP A N 1
ATOM 703 C CA . ASP A 1 88 ? -23.882 -17.529 -5.841 1.00 73.88 88 ASP A CA 1
ATOM 704 C C . ASP A 1 88 ? -22.359 -17.325 -5.954 1.00 73.88 88 ASP A C 1
ATOM 706 O O . ASP A 1 88 ? -21.709 -17.929 -6.810 1.00 73.88 88 ASP A O 1
ATOM 710 N N . GLU A 1 89 ? -21.761 -16.506 -5.085 1.00 69.75 89 GLU A N 1
ATOM 711 C CA . GLU A 1 89 ? -20.308 -16.273 -5.053 1.00 69.75 89 GLU A CA 1
ATOM 712 C C . GLU A 1 89 ? -19.556 -17.519 -4.563 1.00 69.75 89 GLU A C 1
ATOM 714 O O . GLU A 1 89 ? -18.488 -17.855 -5.082 1.00 69.75 89 GLU A O 1
ATOM 719 N N . MET A 1 90 ? -20.146 -18.249 -3.611 1.00 73.56 90 MET A N 1
ATOM 720 C CA . MET A 1 90 ? -19.607 -19.518 -3.125 1.00 73.56 90 MET A CA 1
ATOM 721 C C . MET A 1 90 ? -19.633 -20.590 -4.224 1.00 73.56 90 MET A C 1
ATOM 723 O O . MET A 1 90 ? -18.641 -21.294 -4.428 1.00 73.56 90 MET A O 1
ATOM 727 N N . GLN A 1 91 ? -20.735 -20.678 -4.972 1.00 76.06 91 GLN A N 1
ATOM 728 C CA . GLN A 1 91 ? -20.886 -21.617 -6.081 1.00 76.06 91 GL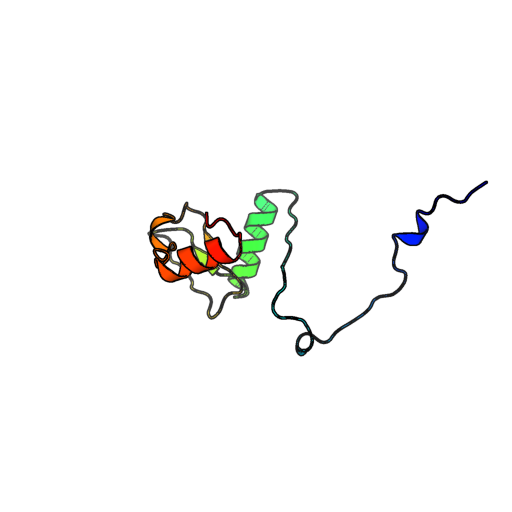N A CA 1
ATOM 729 C C . GLN A 1 91 ? -19.871 -21.343 -7.204 1.00 76.06 91 GLN A C 1
ATOM 731 O O . GLN A 1 91 ? -19.251 -22.279 -7.710 1.00 76.06 91 GLN A O 1
ATOM 736 N N . GLN A 1 92 ? -19.626 -20.074 -7.547 1.00 77.00 92 GLN A N 1
ATOM 737 C CA . GLN A 1 92 ? -18.618 -19.709 -8.551 1.00 77.00 92 GLN A CA 1
ATOM 738 C C . GLN A 1 92 ? -17.189 -20.044 -8.105 1.00 77.00 92 GLN A C 1
ATOM 740 O O . GLN A 1 92 ? -16.396 -20.550 -8.901 1.00 77.00 92 GLN A O 1
ATOM 745 N N . ALA A 1 93 ? -16.843 -19.801 -6.838 1.00 74.75 93 ALA A N 1
ATOM 746 C CA . ALA A 1 93 ? -15.524 -20.153 -6.316 1.00 74.75 93 ALA A CA 1
ATOM 747 C C . ALA A 1 93 ? -15.280 -21.672 -6.353 1.00 74.75 93 ALA A C 1
ATOM 749 O O . ALA A 1 93 ? -14.209 -22.109 -6.778 1.00 74.75 93 ALA A O 1
ATOM 750 N N . LEU A 1 94 ? -16.298 -22.470 -6.010 1.00 74.50 94 LEU A N 1
ATOM 751 C CA . LEU A 1 94 ? -16.271 -23.934 -6.100 1.00 74.50 94 LEU A CA 1
ATOM 752 C C . LEU A 1 94 ? -16.108 -24.431 -7.543 1.00 74.50 94 LEU A C 1
ATOM 754 O O . LEU A 1 94 ? -15.303 -25.329 -7.792 1.00 74.50 94 LEU A O 1
ATOM 758 N N . GLU A 1 95 ? -16.818 -23.836 -8.505 1.00 78.44 95 GLU A N 1
ATOM 759 C CA . GLU A 1 95 ? -16.698 -24.182 -9.930 1.00 78.44 95 GLU A CA 1
ATOM 760 C C . GLU A 1 95 ? -15.312 -23.867 -10.506 1.00 78.44 95 GLU A C 1
ATOM 762 O O . GLU A 1 95 ? -14.830 -24.571 -11.397 1.00 78.44 95 GLU A O 1
ATOM 767 N N . HIS A 1 96 ? -14.643 -22.845 -9.971 1.00 76.69 96 HIS A N 1
ATOM 768 C CA . HIS A 1 96 ? -13.301 -22.439 -10.383 1.00 76.69 96 HIS A CA 1
ATOM 769 C C . HIS A 1 96 ? -12.170 -23.000 -9.503 1.00 76.69 96 HIS A C 1
ATOM 771 O O . HIS A 1 96 ? -11.000 -22.750 -9.793 1.00 76.69 96 HIS A O 1
ATOM 777 N N . GLY A 1 97 ? -12.494 -23.807 -8.486 1.00 60.81 97 GLY A N 1
ATOM 778 C CA . GLY A 1 9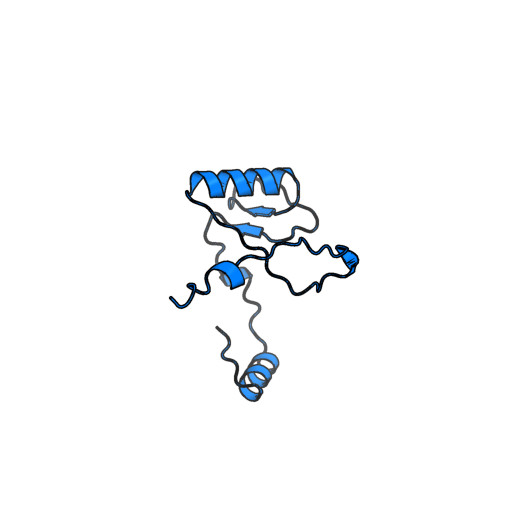7 ? -11.521 -24.515 -7.649 1.00 60.81 97 GLY A CA 1
ATOM 779 C C . GLY A 1 97 ? -10.807 -23.647 -6.608 1.00 60.81 97 GLY A C 1
ATOM 780 O O . GLY A 1 97 ? -9.686 -23.974 -6.220 1.00 60.81 97 GLY A O 1
ATOM 781 N N . PHE A 1 98 ? -11.425 -22.552 -6.166 1.00 68.00 98 PHE A N 1
ATOM 782 C CA . PHE A 1 98 ? -10.912 -21.705 -5.090 1.00 68.00 98 PHE A CA 1
ATOM 783 C C . PHE A 1 98 ? -11.615 -22.016 -3.764 1.00 68.00 98 PHE A C 1
ATOM 785 O O . PHE A 1 98 ? -12.838 -22.130 -3.713 1.00 68.00 98 PHE A O 1
ATOM 792 N N . GLU A 1 99 ? -10.843 -22.111 -2.680 1.00 58.66 99 GLU A N 1
ATOM 793 C CA . GLU A 1 99 ? -11.379 -22.122 -1.316 1.00 58.66 99 GLU A CA 1
ATOM 794 C C . GLU A 1 99 ? -11.507 -20.679 -0.812 1.00 58.66 99 GLU A C 1
ATOM 796 O O . GLU A 1 99 ? -10.555 -19.899 -0.885 1.00 58.66 99 GLU A O 1
ATOM 801 N N . LEU A 1 100 ? -12.694 -20.324 -0.319 1.00 59.41 100 LEU A N 1
ATOM 802 C CA . LEU A 1 100 ? -12.962 -19.046 0.337 1.00 59.41 100 LEU A CA 1
ATOM 803 C C . LEU A 1 100 ? -12.742 -19.228 1.849 1.00 59.41 100 LEU A C 1
ATOM 805 O O . LEU A 1 100 ? -13.357 -20.115 2.444 1.00 59.41 100 LEU A O 1
ATOM 809 N N . LEU A 1 101 ? -11.845 -18.426 2.438 1.00 54.75 101 LEU A N 1
ATOM 810 C CA .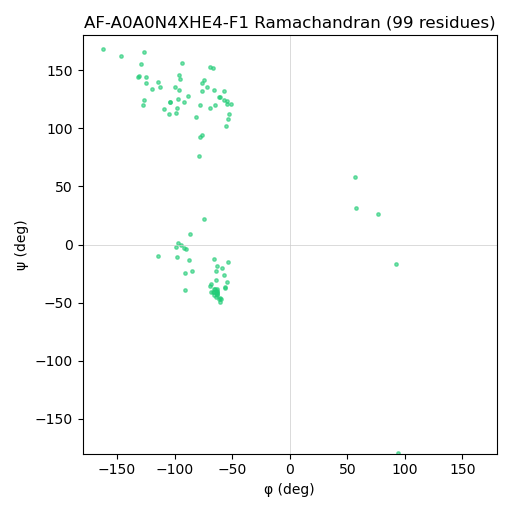 LEU A 1 101 ? -11.540 -18.379 3.878 1.00 54.75 101 LEU A CA 1
ATOM 811 C C . LEU A 1 101 ? -12.232 -17.195 4.551 1.00 54.75 101 LEU A C 1
ATOM 813 O O . LEU A 1 101 ? -12.206 -16.098 3.947 1.00 54.75 101 LEU A O 1
#